Protein AF-X1IHC3-F1 (afdb_monomer)

Structure (mmCIF, N/CA/C/O backbone):
data_AF-X1IHC3-F1
#
_entry.id   AF-X1IHC3-F1
#
loop_
_atom_site.group_PDB
_atom_site.id
_atom_site.type_symbol
_atom_site.label_atom_id
_atom_site.label_alt_id
_atom_site.label_comp_id
_atom_site.label_asym_id
_atom_site.label_entity_id
_atom_site.label_seq_id
_atom_site.pdbx_PDB_ins_code
_atom_site.Cartn_x
_atom_site.Cartn_y
_atom_site.Cartn_z
_atom_site.occupancy
_atom_site.B_iso_or_equiv
_atom_site.auth_seq_id
_atom_site.auth_comp_id
_atom_site.auth_asym_id
_atom_site.auth_atom_id
_atom_site.pdbx_PDB_model_num
ATOM 1 N N . MET A 1 1 ? -88.991 -14.355 28.303 1.00 46.09 1 MET A N 1
ATOM 2 C CA . MET A 1 1 ? -88.623 -13.421 27.213 1.00 46.09 1 MET A CA 1
ATOM 3 C C . MET A 1 1 ? -87.120 -13.504 26.999 1.00 46.09 1 MET A C 1
ATOM 5 O O . MET A 1 1 ? -86.365 -13.181 27.903 1.00 46.09 1 MET A O 1
ATOM 9 N N . SER A 1 2 ? -86.707 -14.056 25.858 1.00 43.28 2 SER A N 1
ATOM 10 C CA . SER A 1 2 ? -85.314 -14.384 25.525 1.00 43.28 2 SER A CA 1
ATOM 11 C C . SER A 1 2 ? -84.571 -13.143 25.012 1.00 43.28 2 SER A C 1
ATOM 13 O O . SER A 1 2 ? -85.035 -12.497 24.072 1.00 43.28 2 SER A O 1
ATOM 15 N N . ARG A 1 3 ? -83.439 -12.789 25.637 1.00 43.12 3 ARG A N 1
ATOM 16 C CA . ARG A 1 3 ? -82.543 -11.710 25.190 1.00 43.12 3 ARG A CA 1
ATOM 17 C C . ARG A 1 3 ? -81.638 -12.268 24.089 1.00 43.12 3 ARG A C 1
ATOM 19 O O . ARG A 1 3 ? -80.771 -13.089 24.368 1.00 43.12 3 ARG A O 1
ATOM 26 N N . ARG A 1 4 ? -81.844 -11.829 22.844 1.00 45.00 4 ARG A N 1
ATOM 27 C CA . ARG A 1 4 ? -80.931 -12.112 21.727 1.00 45.00 4 ARG A CA 1
ATOM 28 C C . ARG A 1 4 ? -79.690 -11.224 21.833 1.00 45.00 4 ARG A C 1
ATOM 30 O O . ARG A 1 4 ? -79.798 -10.004 21.932 1.00 45.00 4 ARG A O 1
ATOM 37 N N . THR A 1 5 ? -78.530 -11.863 21.814 1.00 49.28 5 THR A N 1
ATOM 38 C CA . THR A 1 5 ? -77.199 -11.281 21.633 1.00 49.28 5 THR A CA 1
ATOM 39 C C . THR A 1 5 ? -77.018 -10.828 20.182 1.00 49.28 5 THR A C 1
ATOM 41 O O . THR A 1 5 ? -77.362 -11.562 19.261 1.00 49.28 5 THR A O 1
ATOM 44 N N . ASN A 1 6 ? -76.452 -9.638 19.967 1.00 41.62 6 ASN A N 1
ATOM 45 C CA . ASN A 1 6 ? -75.898 -9.238 18.672 1.00 41.62 6 ASN A CA 1
ATOM 46 C C . ASN A 1 6 ? -74.389 -9.060 18.848 1.00 41.62 6 ASN A C 1
ATOM 48 O O . ASN A 1 6 ? -73.938 -8.121 19.501 1.00 41.62 6 ASN A O 1
ATOM 52 N N . LEU A 1 7 ? -73.627 -10.011 18.308 1.00 43.88 7 LEU A N 1
ATOM 53 C CA . LEU A 1 7 ? -72.172 -9.974 18.235 1.00 43.88 7 LEU A CA 1
ATOM 54 C C . LEU A 1 7 ? -71.805 -9.264 16.924 1.00 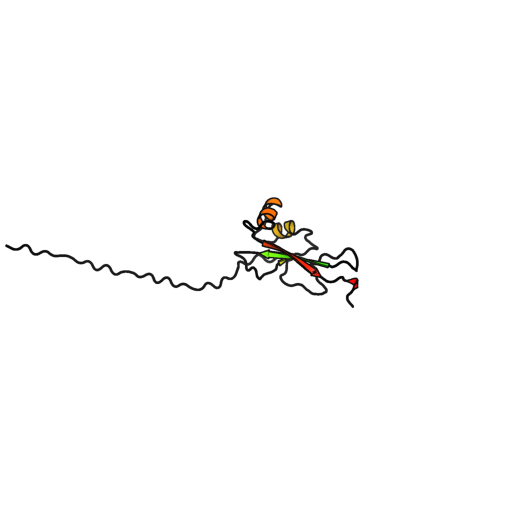43.88 7 LEU A C 1
ATOM 56 O O . LEU A 1 7 ? -72.077 -9.784 15.844 1.00 43.88 7 LEU A O 1
ATOM 60 N N . ASN A 1 8 ? -71.238 -8.062 17.013 1.00 47.16 8 ASN A N 1
ATOM 61 C CA . ASN A 1 8 ? -70.784 -7.313 15.846 1.00 47.16 8 ASN A CA 1
ATOM 62 C C . ASN A 1 8 ? -69.347 -7.759 15.528 1.00 47.16 8 ASN A C 1
ATOM 64 O O . ASN A 1 8 ? -68.414 -7.407 16.247 1.00 47.16 8 ASN A O 1
ATOM 68 N N . ILE A 1 9 ? -69.177 -8.604 14.509 1.00 52.41 9 ILE A N 1
ATOM 69 C CA . ILE A 1 9 ? -67.865 -9.111 14.090 1.00 52.41 9 ILE A CA 1
ATOM 70 C C . ILE A 1 9 ? -67.278 -8.120 13.084 1.00 52.41 9 ILE A C 1
ATOM 72 O O . ILE A 1 9 ? -67.553 -8.181 11.885 1.00 52.41 9 ILE A O 1
ATOM 76 N N . SER A 1 10 ? -66.466 -7.194 13.583 1.00 46.88 10 SER A N 1
ATOM 77 C CA . SER A 1 10 ? -65.617 -6.330 12.765 1.00 46.88 10 SER A CA 1
ATOM 78 C C . SER A 1 10 ? -64.555 -7.187 12.070 1.00 46.88 10 SER A C 1
ATOM 80 O O . SER A 1 10 ? -63.712 -7.799 12.725 1.00 46.88 10 SER A O 1
ATOM 82 N N . ARG A 1 11 ? -64.594 -7.261 10.737 1.00 52.97 11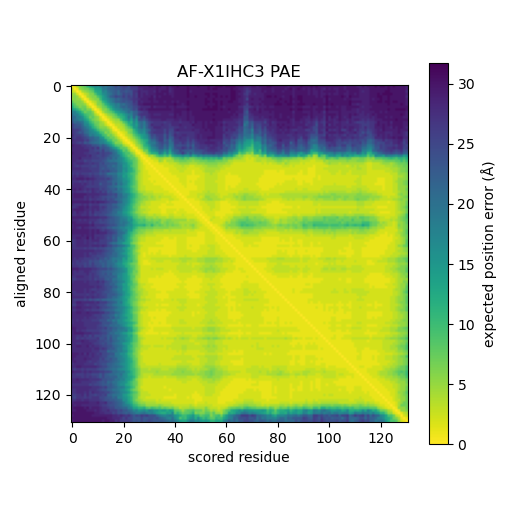 ARG A N 1
ATOM 83 C CA . ARG A 1 11 ? -63.570 -7.937 9.928 1.00 52.97 11 ARG A CA 1
ATOM 84 C C . ARG A 1 11 ? -62.265 -7.135 9.979 1.00 52.97 11 ARG A C 1
ATOM 86 O O . ARG A 1 11 ? -62.180 -6.080 9.361 1.00 52.97 11 ARG A O 1
ATOM 93 N N . VAL A 1 12 ? -61.251 -7.646 10.673 1.00 57.06 12 VAL A N 1
ATOM 94 C CA . VAL A 1 12 ? -59.861 -7.183 10.532 1.00 57.06 12 VAL A CA 1
ATOM 95 C C . VAL A 1 12 ? -59.198 -8.069 9.480 1.00 57.06 12 VAL A C 1
ATOM 97 O O . VAL A 1 12 ? -59.055 -9.273 9.683 1.00 57.06 12 VAL A O 1
ATOM 100 N N . ALA A 1 13 ? -58.853 -7.496 8.329 1.00 51.94 13 ALA A N 1
ATOM 101 C CA . ALA A 1 13 ? -58.061 -8.183 7.313 1.00 51.94 13 ALA A CA 1
ATOM 102 C C . ALA A 1 13 ? -56.575 -8.158 7.726 1.00 51.94 13 ALA A C 1
ATOM 104 O O . ALA A 1 13 ? -56.080 -7.086 8.083 1.00 51.94 13 ALA A O 1
ATOM 105 N N . PRO A 1 14 ? -55.846 -9.285 7.687 1.00 51.53 14 PRO A N 1
ATOM 106 C CA . PRO A 1 14 ? -54.417 -9.283 7.958 1.00 51.53 14 PRO A CA 1
ATOM 107 C C . PRO A 1 14 ? -53.670 -8.753 6.728 1.00 51.53 14 PRO A C 1
ATOM 109 O O . PRO A 1 14 ? -53.691 -9.364 5.660 1.00 51.53 14 PRO A O 1
ATOM 112 N N . PHE A 1 15 ? -53.007 -7.606 6.873 1.00 51.47 15 PHE A N 1
ATOM 113 C CA . PHE A 1 15 ? -51.999 -7.150 5.917 1.00 51.47 15 PHE A CA 1
ATOM 114 C C . PHE A 1 15 ? -50.753 -8.027 6.083 1.00 51.47 15 PHE A C 1
ATOM 116 O O . PHE A 1 15 ? -49.970 -7.842 7.012 1.00 51.47 15 PHE A O 1
ATOM 123 N N . PHE A 1 16 ? -50.574 -9.004 5.195 1.00 52.12 16 PHE A N 1
ATOM 124 C CA . PHE A 1 16 ? -49.302 -9.705 5.056 1.00 52.12 16 PHE A CA 1
ATOM 125 C C . PHE A 1 16 ? -48.338 -8.806 4.279 1.00 52.12 16 PHE A C 1
ATOM 127 O O . PHE A 1 16 ? -48.472 -8.633 3.068 1.00 52.12 16 PHE A O 1
ATOM 134 N N . LEU A 1 17 ? -47.380 -8.208 4.988 1.00 51.31 17 LEU A N 1
ATOM 135 C CA . LEU A 1 17 ? -46.260 -7.506 4.374 1.00 51.31 17 LEU A CA 1
ATOM 136 C C . LEU A 1 17 ? -45.301 -8.562 3.804 1.00 51.31 17 LEU A C 1
ATOM 138 O O . LEU A 1 17 ? -44.554 -9.201 4.542 1.00 51.31 17 LEU A O 1
ATOM 142 N N . LEU A 1 18 ? -45.360 -8.788 2.492 1.00 52.34 18 LEU A N 1
ATOM 143 C CA . LEU A 1 18 ? -44.393 -9.627 1.791 1.00 52.34 18 LEU A CA 1
ATOM 144 C C . LEU A 1 18 ? -43.076 -8.837 1.700 1.00 52.34 18 LEU A C 1
ATOM 146 O O . LEU A 1 18 ? -42.950 -7.926 0.883 1.00 52.34 18 LEU A O 1
ATOM 150 N N . ALA A 1 19 ? -42.110 -9.136 2.571 1.00 59.34 19 ALA A N 1
ATOM 151 C CA . ALA A 1 19 ? -40.763 -8.587 2.462 1.00 59.34 19 ALA A CA 1
ATOM 152 C C . ALA A 1 19 ? -40.090 -9.197 1.224 1.00 59.34 19 ALA A C 1
ATOM 154 O O . ALA A 1 19 ? -39.679 -10.356 1.228 1.00 59.34 19 ALA A O 1
ATOM 155 N N . VAL A 1 20 ? -40.026 -8.430 0.136 1.00 58.72 20 VAL A N 1
ATOM 156 C CA . VAL A 1 20 ? -39.268 -8.808 -1.058 1.00 58.72 20 VAL A CA 1
ATOM 157 C C . VAL A 1 20 ? -37.786 -8.695 -0.704 1.00 58.72 20 VAL A C 1
ATOM 159 O O . VAL A 1 20 ? -37.252 -7.594 -0.602 1.00 58.72 20 VAL A O 1
ATOM 162 N N . LEU A 1 21 ? -37.126 -9.833 -0.482 1.00 58.59 21 LEU A N 1
ATOM 163 C CA . LEU A 1 21 ? -35.669 -9.913 -0.389 1.00 58.59 21 LEU A CA 1
ATOM 164 C C . LEU A 1 21 ? -35.099 -9.654 -1.786 1.00 58.59 21 LEU A C 1
ATOM 166 O O . LEU A 1 21 ? -34.956 -10.571 -2.591 1.00 58.59 21 LEU A O 1
ATOM 170 N N . THR A 1 22 ? -34.819 -8.393 -2.104 1.00 56.94 22 THR A N 1
ATOM 171 C CA . THR A 1 22 ? -33.987 -8.065 -3.260 1.00 56.94 22 THR A CA 1
ATOM 172 C C . THR A 1 22 ? -32.565 -8.531 -2.949 1.00 56.94 22 THR A C 1
ATOM 174 O O . THR A 1 22 ? -32.001 -8.057 -1.960 1.00 56.94 22 THR A O 1
ATOM 177 N N . PRO A 1 23 ? -31.960 -9.438 -3.734 1.00 52.34 23 PRO A N 1
ATOM 178 C CA . PRO A 1 23 ? -30.537 -9.702 -3.608 1.00 52.34 23 PRO A CA 1
ATOM 179 C C . PRO A 1 23 ? -29.804 -8.426 -4.024 1.00 52.34 23 PRO A C 1
ATOM 181 O O . PRO A 1 23 ? -29.704 -8.106 -5.207 1.00 52.34 23 PRO A O 1
ATOM 184 N N . SER A 1 24 ? -29.350 -7.651 -3.044 1.00 58.34 24 SER A N 1
ATOM 185 C CA . SER A 1 24 ? -28.412 -6.568 -3.293 1.00 58.34 24 SER A CA 1
ATOM 186 C C . SER A 1 24 ? -27.147 -7.209 -3.847 1.00 58.34 24 SER A C 1
ATOM 188 O O . SER A 1 24 ? -26.521 -8.022 -3.168 1.00 58.34 24 SER A O 1
ATOM 190 N N . LEU A 1 25 ? -26.771 -6.873 -5.081 1.00 57.84 25 LEU A N 1
ATOM 191 C CA . LEU A 1 25 ? -25.387 -7.039 -5.510 1.00 57.84 25 LEU A CA 1
ATOM 192 C C . LEU A 1 25 ? -24.546 -6.247 -4.506 1.00 57.84 25 LEU A C 1
ATOM 194 O O . LEU A 1 25 ? -24.617 -5.018 -4.482 1.00 57.84 25 LEU A O 1
ATOM 198 N N . VAL A 1 26 ? -23.838 -6.947 -3.618 1.00 57.88 26 VAL A N 1
ATOM 199 C CA . VAL A 1 26 ? -22.919 -6.323 -2.666 1.00 57.88 26 VAL A CA 1
ATOM 200 C C . VAL A 1 26 ? -21.708 -5.876 -3.474 1.00 57.88 26 VAL A C 1
ATOM 202 O O . VAL A 1 26 ? -20.723 -6.593 -3.597 1.00 57.88 26 VAL A O 1
ATOM 205 N N . PHE A 1 27 ? -21.814 -4.711 -4.103 1.00 67.88 27 PHE A N 1
ATOM 206 C CA . PHE A 1 27 ? -20.636 -3.978 -4.530 1.00 67.88 27 PHE A CA 1
ATOM 207 C C . PHE A 1 27 ? -20.024 -3.386 -3.266 1.00 67.88 27 PHE A C 1
ATOM 209 O O . PHE A 1 27 ? -20.692 -2.634 -2.550 1.00 67.88 27 PHE A O 1
ATOM 216 N N . GLY A 1 28 ? -18.788 -3.781 -2.960 1.00 76.44 28 GLY A N 1
ATOM 217 C CA . GLY A 1 28 ? -18.037 -3.165 -1.877 1.00 76.44 28 GLY A CA 1
ATOM 218 C C . GLY A 1 28 ? -17.946 -1.655 -2.090 1.00 76.44 28 GLY A C 1
ATOM 219 O O . GLY A 1 28 ? -17.997 -1.168 -3.223 1.00 76.44 28 GLY A O 1
ATOM 220 N N . GLN A 1 29 ? -17.838 -0.901 -1.000 1.00 89.69 29 GLN A N 1
ATOM 221 C CA . GLN A 1 29 ? -17.621 0.540 -1.092 1.00 89.69 29 GLN A CA 1
ATOM 222 C C . GLN A 1 29 ? -16.358 0.827 -1.919 1.00 89.69 29 GLN A C 1
ATOM 224 O O . GLN A 1 29 ? -15.387 0.075 -1.877 1.00 89.69 29 GLN A O 1
ATOM 229 N N . THR A 1 30 ? -16.377 1.911 -2.689 1.00 91.88 30 THR A N 1
ATOM 230 C CA . THR A 1 30 ? -15.208 2.404 -3.426 1.00 91.88 30 THR A CA 1
ATOM 231 C C . THR A 1 30 ? -14.591 3.567 -2.668 1.00 91.88 30 THR A C 1
ATOM 233 O O . THR A 1 30 ? -15.332 4.400 -2.146 1.00 91.88 30 THR A O 1
ATOM 236 N N . ILE A 1 31 ? -13.265 3.670 -2.664 1.00 95.12 31 ILE A N 1
ATOM 237 C CA . ILE A 1 31 ? -12.564 4.837 -2.115 1.00 95.12 31 ILE A CA 1
ATOM 238 C C . ILE A 1 31 ? -12.308 5.895 -3.193 1.00 95.12 31 ILE A C 1
ATOM 240 O O . ILE A 1 31 ? -12.311 5.601 -4.393 1.00 95.12 31 ILE A O 1
ATOM 244 N N . LYS A 1 32 ? -12.050 7.132 -2.771 1.00 96.62 32 LYS A N 1
ATOM 245 C CA . LYS A 1 32 ? -11.690 8.247 -3.646 1.00 96.62 32 LYS A CA 1
ATOM 246 C C . LYS A 1 32 ? -10.401 7.947 -4.437 1.00 96.62 32 LYS A C 1
ATOM 248 O O . LYS A 1 32 ? -9.360 7.705 -3.824 1.00 96.62 32 LYS A O 1
ATOM 253 N N . PRO A 1 33 ? -10.423 8.033 -5.784 1.00 97.00 33 PRO A N 1
ATOM 254 C CA . PRO A 1 33 ? -9.221 7.915 -6.607 1.00 97.00 33 PRO A CA 1
ATOM 255 C C . PRO A 1 33 ? -8.114 8.889 -6.195 1.00 97.00 33 PRO A C 1
ATOM 257 O O . PRO A 1 33 ? -8.375 10.063 -5.917 1.00 97.00 33 PRO A O 1
ATOM 260 N N . SER A 1 34 ? -6.874 8.409 -6.217 1.00 98.12 34 SER A N 1
ATOM 261 C CA . SER A 1 34 ? -5.667 9.178 -5.906 1.00 98.12 34 SER A CA 1
ATOM 262 C C . SER A 1 34 ? -4.567 8.843 -6.913 1.00 98.12 34 SER A C 1
ATOM 264 O O . SER A 1 34 ? -4.485 7.692 -7.340 1.00 98.12 34 SER A O 1
ATOM 266 N N . PRO A 1 35 ? -3.686 9.793 -7.283 1.00 98.12 35 PRO A N 1
ATOM 267 C CA . PRO A 1 35 ? -2.528 9.484 -8.122 1.00 98.12 35 PRO A CA 1
ATOM 268 C C . PRO A 1 35 ? -1.508 8.563 -7.431 1.00 98.12 35 PRO A C 1
ATOM 270 O O . PRO A 1 35 ? -0.632 8.035 -8.105 1.00 98.12 35 PRO A O 1
ATOM 273 N N . TYR A 1 36 ? -1.612 8.373 -6.112 1.00 98.62 36 TYR A N 1
ATOM 274 C CA . TYR A 1 36 ? -0.645 7.624 -5.304 1.00 98.62 36 TYR A CA 1
ATOM 275 C C . TYR A 1 36 ? -1.003 6.148 -5.104 1.00 98.62 36 TYR A C 1
ATOM 277 O O . TYR A 1 36 ? -0.323 5.443 -4.357 1.00 98.62 36 TYR A O 1
ATOM 285 N N . TRP A 1 37 ? -2.073 5.668 -5.743 1.00 98.50 37 TRP A N 1
ATOM 286 C CA . TRP A 1 37 ? -2.367 4.244 -5.809 1.00 98.50 37 TRP A CA 1
ATOM 287 C C .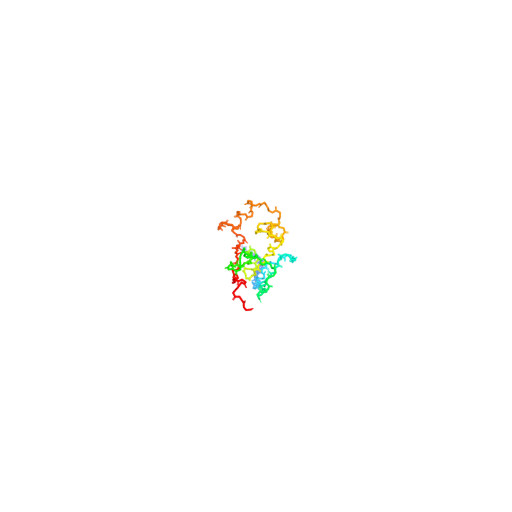 TRP A 1 37 ? -2.943 3.829 -7.157 1.00 98.50 37 TRP A C 1
ATOM 289 O O . TRP A 1 37 ? -3.494 4.631 -7.906 1.00 98.50 37 TRP A O 1
ATOM 299 N N . LYS A 1 38 ? -2.809 2.538 -7.458 1.00 98.31 38 LYS A N 1
ATOM 300 C CA . LYS A 1 38 ? -3.430 1.879 -8.614 1.00 98.31 38 LYS A CA 1
ATOM 301 C C . LYS A 1 38 ? -3.781 0.433 -8.278 1.00 98.31 38 LYS A C 1
ATOM 303 O O . LYS A 1 38 ? -3.295 -0.099 -7.283 1.00 98.31 38 LYS A O 1
ATOM 308 N N . ASN A 1 39 ? -4.592 -0.210 -9.114 1.00 98.06 39 ASN A N 1
ATOM 309 C CA . ASN A 1 39 ? -5.058 -1.581 -8.870 1.00 98.06 39 ASN A CA 1
ATOM 310 C C . ASN A 1 39 ? -4.337 -2.655 -9.695 1.00 98.06 39 ASN A C 1
ATOM 312 O O . ASN A 1 39 ? -4.604 -3.840 -9.523 1.00 98.06 39 ASN A O 1
ATOM 316 N N . GLU A 1 40 ? -3.402 -2.260 -10.561 1.00 97.44 40 GLU A N 1
ATOM 317 C CA . GLU A 1 40 ? -2.656 -3.171 -11.432 1.00 97.44 40 GLU A CA 1
ATOM 318 C C . GLU A 1 40 ? -1.157 -2.860 -11.404 1.00 97.44 40 GLU A C 1
ATOM 320 O O . GLU A 1 40 ? -0.748 -1.695 -11.360 1.00 97.44 40 GLU A O 1
ATOM 325 N N . ILE A 1 41 ? -0.331 -3.905 -11.470 1.00 96.38 41 ILE A N 1
ATOM 326 C CA . ILE A 1 41 ? 1.124 -3.787 -11.613 1.00 96.38 41 ILE A CA 1
ATOM 327 C C . ILE A 1 41 ? 1.483 -3.726 -13.099 1.00 96.38 41 ILE A C 1
ATOM 329 O O . ILE A 1 41 ? 1.057 -4.562 -13.893 1.00 96.38 41 ILE A O 1
ATOM 333 N N . ALA A 1 42 ? 2.333 -2.770 -13.464 1.00 95.00 42 ALA A N 1
ATOM 334 C CA . ALA A 1 42 ? 2.943 -2.677 -14.782 1.00 95.00 42 ALA A CA 1
ATOM 335 C C . ALA A 1 42 ? 4.284 -3.425 -14.774 1.00 95.00 42 ALA A C 1
ATOM 337 O O . ALA A 1 42 ? 5.302 -2.896 -14.340 1.00 95.00 42 ALA A O 1
ATOM 338 N N . PHE A 1 43 ? 4.303 -4.670 -15.247 1.00 90.38 43 PHE A N 1
ATOM 339 C CA . PHE A 1 43 ? 5.522 -5.482 -15.295 1.00 90.38 43 PHE A CA 1
ATOM 340 C C . PHE A 1 43 ? 6.228 -5.386 -16.667 1.00 90.38 43 PHE A C 1
ATOM 342 O O . PHE A 1 43 ? 5.542 -5.455 -17.688 1.00 90.38 43 PHE A O 1
ATOM 349 N N . PRO A 1 44 ? 7.574 -5.273 -16.744 1.00 89.19 44 PRO A N 1
ATOM 350 C CA . PRO A 1 44 ? 8.532 -5.175 -15.631 1.00 8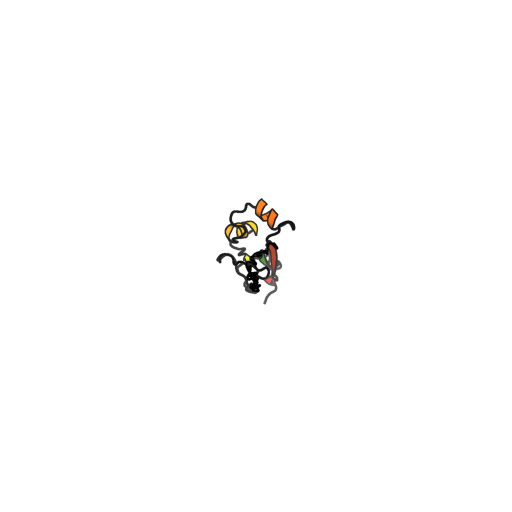9.19 44 PRO A CA 1
ATOM 351 C C . PRO A 1 44 ? 8.721 -3.746 -15.091 1.00 89.19 44 PRO A C 1
ATOM 353 O O . PRO A 1 44 ? 9.302 -3.554 -14.026 1.00 89.19 44 PRO A O 1
ATOM 356 N N . ASN A 1 45 ? 8.240 -2.734 -15.816 1.00 90.62 45 ASN A N 1
ATOM 357 C CA . ASN A 1 45 ? 8.510 -1.325 -15.535 1.00 90.62 45 ASN A CA 1
ATOM 358 C C . ASN A 1 45 ? 7.501 -0.729 -14.547 1.00 90.62 45 ASN A C 1
ATOM 360 O O . ASN A 1 45 ? 6.697 0.126 -14.914 1.00 90.62 45 ASN A O 1
ATOM 364 N N . GLU A 1 46 ? 7.550 -1.173 -13.294 1.00 95.19 46 GLU A N 1
ATOM 365 C CA . GLU A 1 46 ? 6.596 -0.743 -12.274 1.00 95.19 46 GLU A CA 1
ATOM 366 C C . GLU A 1 46 ? 7.056 0.557 -11.592 1.00 95.19 46 GLU A C 1
ATOM 368 O O . GLU A 1 46 ? 8.015 0.506 -10.820 1.00 95.19 46 GLU A O 1
ATOM 373 N N . PRO A 1 47 ? 6.435 1.725 -11.845 1.00 96.50 47 PRO A N 1
ATOM 374 C CA . PRO A 1 47 ? 6.882 2.991 -11.258 1.00 96.50 47 PRO A CA 1
ATOM 375 C C . PRO A 1 47 ? 6.731 3.059 -9.732 1.00 96.50 47 PRO A C 1
ATOM 377 O O . PRO A 1 47 ? 7.490 3.774 -9.089 1.00 96.50 47 PRO A O 1
ATOM 380 N N . PHE A 1 48 ? 5.790 2.315 -9.143 1.00 97.94 48 PHE A N 1
ATOM 381 C CA . PHE A 1 48 ? 5.490 2.370 -7.707 1.00 97.94 48 PHE A CA 1
ATOM 382 C C . PHE A 1 48 ? 6.370 1.447 -6.861 1.00 97.94 48 PHE A C 1
ATOM 384 O O . PHE A 1 48 ? 6.224 1.400 -5.636 1.00 97.94 48 PHE A O 1
ATOM 391 N N . ARG A 1 49 ? 7.270 0.688 -7.495 1.00 96.69 49 ARG A N 1
ATOM 392 C CA . ARG A 1 49 ? 8.138 -0.259 -6.797 1.00 96.69 49 ARG A CA 1
ATOM 393 C C . ARG A 1 49 ? 9.169 0.461 -5.941 1.00 96.69 49 ARG A C 1
ATOM 395 O O . ARG A 1 49 ? 9.652 1.534 -6.292 1.00 96.69 49 ARG A O 1
ATOM 402 N N . VAL A 1 50 ? 9.568 -0.181 -4.857 1.00 96.44 50 VAL A N 1
ATOM 403 C CA . VAL A 1 50 ? 10.850 0.074 -4.214 1.00 96.44 50 VAL A CA 1
ATOM 404 C C . VAL A 1 50 ? 11.910 -0.698 -4.988 1.00 96.44 50 VAL A C 1
ATOM 406 O O . VAL A 1 50 ? 11.727 -1.883 -5.271 1.00 96.44 50 VAL A O 1
ATOM 409 N N . VAL A 1 51 ? 12.995 -0.010 -5.337 1.00 92.56 51 VAL A N 1
ATOM 410 C CA . VAL A 1 51 ? 14.138 -0.613 -6.024 1.00 92.56 51 VAL A CA 1
ATOM 411 C C . VAL A 1 51 ? 15.096 -1.183 -4.985 1.00 92.56 51 VAL A C 1
ATOM 413 O O . VAL A 1 51 ? 15.418 -0.505 -4.004 1.00 92.56 51 VAL A O 1
ATOM 416 N N . GLY A 1 52 ? 15.540 -2.420 -5.199 1.00 90.12 52 GLY A N 1
ATOM 417 C CA . GLY A 1 52 ? 16.557 -3.061 -4.375 1.00 90.12 52 GLY A CA 1
ATOM 418 C C . GLY A 1 52 ? 17.867 -2.265 -4.328 1.00 90.12 52 GLY A C 1
ATOM 419 O O . GLY A 1 52 ? 18.168 -1.444 -5.195 1.00 90.12 52 GLY A O 1
ATOM 420 N N . THR A 1 53 ? 18.679 -2.492 -3.293 1.00 89.19 53 THR A N 1
ATOM 421 C CA . THR A 1 53 ? 19.930 -1.736 -3.092 1.00 89.19 53 THR A CA 1
ATOM 422 C C . THR A 1 53 ? 21.058 -2.147 -4.039 1.00 89.19 53 THR A C 1
ATOM 424 O O . THR A 1 53 ? 22.041 -1.422 -4.192 1.00 89.19 53 THR A O 1
ATOM 427 N N . SER A 1 54 ? 20.922 -3.302 -4.686 1.00 87.94 54 SER A N 1
ATOM 428 C CA . SER A 1 54 ? 21.855 -3.855 -5.659 1.00 87.94 54 SER A CA 1
ATOM 429 C C . SER A 1 54 ? 21.104 -4.535 -6.805 1.00 87.94 54 SER A C 1
ATOM 431 O O . SER A 1 54 ? 19.937 -4.891 -6.677 1.00 87.94 54 SER A O 1
ATOM 433 N N . ALA A 1 55 ? 21.787 -4.770 -7.929 1.00 85.12 55 ALA A N 1
ATOM 434 C CA . ALA A 1 55 ? 21.187 -5.411 -9.104 1.00 85.12 55 ALA A CA 1
ATOM 435 C C . ALA A 1 55 ? 20.723 -6.862 -8.855 1.00 85.12 55 ALA A C 1
ATOM 437 O O . ALA A 1 55 ? 19.946 -7.401 -9.642 1.00 85.12 55 ALA A O 1
ATOM 438 N N . SER A 1 56 ? 21.219 -7.496 -7.787 1.00 88.56 56 SER A N 1
ATOM 439 C CA . SER A 1 56 ? 20.816 -8.831 -7.333 1.00 88.56 56 SER A CA 1
ATOM 440 C C . SER A 1 56 ? 19.688 -8.816 -6.303 1.00 88.56 56 SER A C 1
ATOM 442 O O . SER A 1 56 ? 19.144 -9.879 -6.003 1.00 88.56 56 SER A O 1
ATOM 444 N N . ASP A 1 57 ? 19.343 -7.651 -5.755 1.00 90.94 57 ASP A N 1
ATOM 445 C CA . ASP A 1 57 ? 18.253 -7.542 -4.793 1.00 90.94 57 ASP A CA 1
ATOM 446 C C . ASP A 1 57 ? 16.910 -7.534 -5.530 1.00 90.94 57 ASP A C 1
ATOM 448 O O . ASP A 1 57 ? 16.812 -6.992 -6.636 1.00 90.94 57 ASP A O 1
ATOM 452 N N . PRO A 1 58 ? 15.860 -8.134 -4.947 1.00 92.81 58 PRO A N 1
ATOM 453 C CA . PRO A 1 58 ? 14.527 -8.018 -5.505 1.00 92.81 58 PRO A CA 1
ATOM 454 C C . PRO A 1 58 ? 14.013 -6.582 -5.370 1.00 92.81 58 PRO A C 1
ATOM 456 O O . PRO A 1 58 ? 14.247 -5.915 -4.359 1.00 92.81 58 PRO A O 1
ATOM 459 N N . ASP A 1 59 ? 13.232 -6.158 -6.355 1.00 94.62 59 ASP A N 1
ATOM 460 C CA . ASP A 1 59 ? 12.345 -5.007 -6.216 1.00 94.62 59 ASP A CA 1
ATOM 461 C C . ASP A 1 59 ? 11.028 -5.474 -5.563 1.00 94.62 59 ASP A C 1
ATOM 463 O O . ASP A 1 59 ? 10.720 -6.670 -5.520 1.00 94.62 59 ASP A O 1
ATOM 467 N N . TRP A 1 60 ? 10.210 -4.559 -5.047 1.00 96.81 60 TRP A N 1
ATOM 468 C CA . TRP A 1 60 ? 8.880 -4.921 -4.543 1.00 96.81 60 TRP A CA 1
ATOM 469 C C . TRP A 1 60 ? 7.887 -3.771 -4.612 1.00 96.81 60 TRP A C 1
ATOM 471 O O . TRP A 1 60 ? 8.259 -2.604 -4.569 1.00 96.81 60 TRP A O 1
ATOM 481 N N . VAL A 1 61 ? 6.599 -4.097 -4.654 1.00 98.19 61 VAL A N 1
ATOM 482 C CA . VAL A 1 61 ? 5.503 -3.118 -4.655 1.00 98.19 61 VAL A CA 1
ATOM 483 C C . VAL A 1 61 ? 4.636 -3.364 -3.440 1.00 98.19 61 VAL A C 1
ATOM 485 O O . VAL A 1 61 ? 4.143 -4.474 -3.249 1.00 98.19 61 VAL A O 1
ATOM 488 N N . LYS A 1 62 ? 4.447 -2.340 -2.611 1.00 98.62 62 LYS A N 1
ATOM 489 C CA . LYS A 1 62 ? 3.597 -2.427 -1.422 1.00 98.62 62 LYS A CA 1
ATOM 490 C C . LYS A 1 62 ? 2.127 -2.427 -1.818 1.00 98.62 62 LYS A C 1
ATOM 492 O O . LYS A 1 62 ? 1.735 -1.726 -2.747 1.00 98.62 62 LYS A O 1
ATOM 497 N N . LEU A 1 63 ? 1.324 -3.198 -1.096 1.00 98.50 63 LEU A N 1
ATOM 498 C CA . LEU A 1 63 ? -0.119 -3.252 -1.290 1.00 98.50 63 LEU A CA 1
ATOM 499 C C . LEU A 1 63 ? -0.887 -3.174 0.025 1.00 98.50 63 LEU A C 1
ATOM 501 O O . LEU A 1 63 ? -0.388 -3.600 1.073 1.00 98.50 63 LEU A O 1
ATOM 505 N N . THR A 1 64 ? -2.124 -2.703 -0.097 1.00 98.62 64 THR A N 1
ATOM 506 C CA . THR A 1 64 ? -3.173 -2.768 0.919 1.00 98.62 64 THR A CA 1
ATOM 507 C C . THR A 1 64 ? -4.432 -3.375 0.294 1.00 98.62 64 THR A C 1
ATOM 509 O O . THR A 1 64 ? -4.829 -2.980 -0.801 1.00 98.62 64 THR A O 1
ATOM 512 N N . ILE A 1 65 ? -5.076 -4.320 0.979 1.00 98.31 65 ILE A N 1
ATOM 513 C CA . ILE A 1 65 ? -6.416 -4.829 0.641 1.00 98.31 65 ILE A CA 1
ATOM 514 C C . ILE A 1 65 ? -7.371 -4.355 1.728 1.00 98.31 65 ILE A C 1
ATOM 516 O O . ILE A 1 65 ? -7.114 -4.587 2.910 1.00 98.31 65 ILE A O 1
ATOM 520 N N . LEU A 1 66 ? -8.456 -3.689 1.339 1.00 98.00 66 LEU A N 1
ATOM 521 C CA . LEU A 1 66 ? -9.480 -3.226 2.273 1.00 98.00 66 LEU A CA 1
ATOM 522 C C . LEU A 1 66 ? -10.485 -4.351 2.538 1.00 98.00 66 LEU A C 1
ATOM 524 O O . LEU A 1 66 ? -10.950 -4.999 1.604 1.00 98.00 66 LEU A O 1
ATOM 528 N N . LEU A 1 67 ? -10.807 -4.580 3.810 1.00 97.00 67 LEU A N 1
ATOM 529 C CA . LEU A 1 67 ? -11.829 -5.545 4.222 1.00 97.00 67 LEU A CA 1
ATOM 530 C C . LEU A 1 67 ? -13.215 -4.885 4.235 1.00 97.00 67 LEU A C 1
ATOM 532 O O . LEU A 1 67 ? -13.369 -3.745 3.799 1.00 97.00 67 LEU A O 1
ATOM 536 N N . GLU A 1 68 ? -14.239 -5.587 4.721 1.00 94.00 68 GLU A N 1
ATOM 537 C CA . GLU A 1 68 ? -15.602 -5.050 4.784 1.00 94.00 68 GLU A CA 1
ATOM 538 C C . GLU A 1 68 ? -15.643 -3.634 5.397 1.00 94.00 68 GLU A C 1
ATOM 540 O O . GLU A 1 68 ? -14.967 -3.362 6.396 1.00 94.00 68 GLU A O 1
ATOM 545 N N . PRO A 1 69 ? -16.425 -2.705 4.815 1.00 95.38 69 PRO A N 1
ATOM 546 C CA . PRO A 1 69 ? -17.433 -2.887 3.759 1.00 95.38 69 PRO A CA 1
ATOM 547 C C . PRO A 1 69 ? -16.905 -2.762 2.309 1.00 95.38 69 PRO A C 1
ATOM 549 O O . PRO A 1 69 ? -17.698 -2.544 1.391 1.00 95.38 69 PRO A O 1
ATOM 552 N N . TYR A 1 70 ? -15.592 -2.837 2.086 1.00 95.69 70 TYR A N 1
ATOM 553 C CA . TYR A 1 70 ? -14.962 -2.731 0.763 1.00 95.69 70 TYR A CA 1
ATOM 554 C C . TYR A 1 70 ? -14.880 -4.099 0.070 1.00 95.69 70 TYR A C 1
ATOM 556 O O . TYR A 1 70 ? -15.087 -5.132 0.703 1.00 95.69 70 TYR A O 1
ATOM 564 N N . ASP A 1 71 ? -14.609 -4.112 -1.239 1.00 94.75 71 ASP A N 1
ATOM 565 C CA . ASP A 1 71 ? -14.407 -5.360 -1.983 1.00 94.75 71 ASP A CA 1
ATOM 566 C C . ASP A 1 71 ? -12.993 -5.910 -1.716 1.00 94.75 71 ASP A C 1
ATOM 568 O O . ASP A 1 71 ? -12.017 -5.307 -2.180 1.00 94.75 71 ASP A O 1
ATOM 572 N N . PRO A 1 72 ? -12.851 -7.060 -1.026 1.00 94.44 72 PRO A N 1
ATOM 573 C CA . PRO A 1 72 ? -11.544 -7.627 -0.704 1.00 94.44 72 PRO A CA 1
ATOM 574 C C . PRO A 1 72 ? -10.804 -8.181 -1.932 1.00 94.44 72 PRO A C 1
ATOM 576 O O . PRO A 1 72 ? -9.641 -8.560 -1.818 1.00 94.44 72 PRO A O 1
ATOM 579 N N . ASN A 1 73 ? -11.439 -8.231 -3.109 1.00 95.12 73 ASN A N 1
ATOM 580 C CA . ASN A 1 73 ? -10.774 -8.588 -4.365 1.00 95.12 73 ASN A CA 1
ATOM 581 C C . ASN A 1 73 ? -10.050 -7.395 -5.012 1.00 95.12 73 ASN A C 1
ATOM 583 O O . ASN A 1 73 ? -9.329 -7.574 -5.994 1.00 95.12 73 ASN A O 1
ATOM 587 N N . THR A 1 74 ? -10.222 -6.182 -4.477 1.00 96.56 74 THR A N 1
ATOM 588 C CA . THR A 1 74 ? -9.523 -4.987 -4.955 1.00 96.56 74 THR A CA 1
ATOM 589 C C . THR A 1 74 ? -8.216 -4.791 -4.190 1.00 96.56 74 THR A C 1
ATOM 591 O O . THR A 1 74 ? -8.205 -4.609 -2.972 1.00 96.56 74 THR A O 1
ATOM 594 N N . VAL A 1 75 ? -7.098 -4.779 -4.919 1.00 98.00 75 VAL A N 1
ATOM 595 C CA . VAL A 1 75 ? -5.760 -4.518 -4.369 1.00 98.00 75 VAL A CA 1
ATOM 596 C C . VAL A 1 75 ? -5.372 -3.068 -4.636 1.00 98.00 75 VAL A C 1
ATOM 598 O O . VAL A 1 75 ? -5.502 -2.606 -5.765 1.00 98.00 75 VAL A O 1
ATOM 601 N N . TYR A 1 76 ? -4.870 -2.352 -3.631 1.00 98.50 76 TYR A N 1
ATOM 602 C CA . TYR A 1 76 ? -4.356 -0.988 -3.777 1.00 98.50 76 TYR A CA 1
ATOM 603 C C . TYR A 1 76 ? -2.833 -1.003 -3.678 1.00 98.50 76 TYR A C 1
ATOM 605 O O . TYR A 1 76 ? -2.279 -1.144 -2.588 1.00 98.50 76 TYR A O 1
ATOM 613 N N . PHE A 1 77 ? -2.153 -0.876 -4.817 1.00 98.69 77 PHE A N 1
ATOM 614 C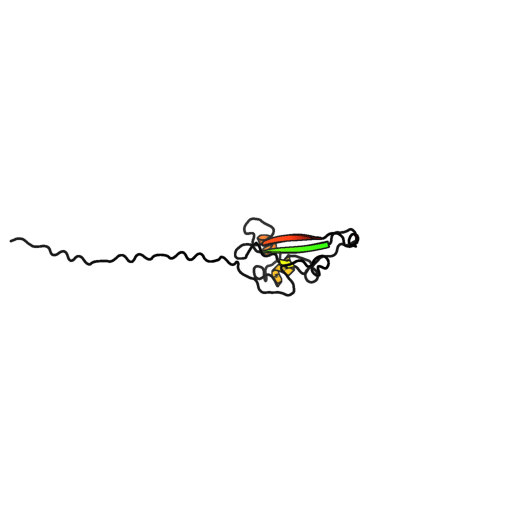 CA . PHE A 1 77 ? -0.699 -0.759 -4.879 1.00 98.69 77 PHE A CA 1
ATOM 615 C C . PHE A 1 77 ? -0.280 0.675 -4.574 1.00 98.69 77 PHE A C 1
ATOM 617 O O . PHE A 1 77 ? -0.696 1.598 -5.271 1.00 98.69 77 PHE A O 1
ATOM 624 N N . GLN A 1 78 ? 0.537 0.841 -3.540 1.00 98.69 78 GLN A N 1
ATOM 625 C CA . GLN A 1 78 ? 1.041 2.126 -3.061 1.00 98.69 78 GLN A CA 1
ATOM 626 C C . GLN A 1 78 ? 2.181 2.630 -3.940 1.00 98.69 78 GLN A C 1
ATOM 628 O O . GLN A 1 78 ? 3.138 1.891 -4.180 1.00 98.69 78 GLN A O 1
ATOM 633 N N . ASP A 1 79 ? 2.144 3.913 -4.299 1.00 98.62 79 ASP A N 1
ATOM 634 C CA . ASP A 1 79 ? 3.309 4.618 -4.827 1.00 98.62 79 ASP A CA 1
ATOM 635 C C . ASP A 1 79 ? 4.396 4.750 -3.754 1.00 98.62 79 ASP A C 1
ATOM 637 O O . ASP A 1 79 ? 4.352 5.620 -2.878 1.00 98.62 79 ASP A O 1
ATOM 641 N N . SER A 1 80 ? 5.393 3.865 -3.821 1.00 98.12 80 SER A N 1
ATOM 642 C CA . SER A 1 80 ? 6.496 3.860 -2.860 1.00 98.12 80 SER A CA 1
ATOM 643 C C . SER A 1 80 ? 7.519 4.974 -3.106 1.00 98.12 80 SER A C 1
ATOM 645 O O . SER A 1 80 ? 8.402 5.168 -2.273 1.00 98.12 80 SER A O 1
ATOM 647 N N . GLN A 1 81 ? 7.407 5.713 -4.218 1.00 97.50 81 GLN A N 1
ATOM 648 C CA . GLN A 1 81 ? 8.222 6.902 -4.482 1.00 97.50 81 GLN A CA 1
ATOM 649 C C . GLN A 1 81 ? 7.694 8.112 -3.704 1.00 97.50 81 GLN A C 1
ATOM 651 O O . GLN A 1 81 ? 8.474 8.946 -3.250 1.00 97.50 81 GLN A O 1
ATOM 656 N N . ALA A 1 82 ? 6.372 8.189 -3.528 1.00 98.25 82 ALA A N 1
ATOM 657 C CA . ALA A 1 82 ? 5.720 9.221 -2.728 1.00 98.25 82 ALA A CA 1
ATOM 658 C C . ALA A 1 82 ? 5.704 8.873 -1.232 1.00 98.25 82 ALA A C 1
ATOM 660 O O . ALA A 1 82 ? 5.919 9.742 -0.388 1.00 98.25 82 ALA A O 1
ATOM 661 N N . TYR A 1 83 ? 5.485 7.598 -0.897 1.00 98.12 83 TYR A N 1
ATOM 662 C CA . TYR A 1 83 ? 5.316 7.150 0.482 1.00 98.12 83 TYR A CA 1
ATOM 663 C C . TYR A 1 83 ? 6.263 6.007 0.833 1.00 98.12 83 TYR A C 1
ATOM 665 O O . TYR A 1 83 ? 6.139 4.897 0.323 1.00 98.12 83 TYR A O 1
ATOM 673 N N . THR A 1 84 ? 7.148 6.223 1.806 1.00 96.75 84 THR A N 1
ATOM 674 C CA . THR A 1 84 ? 8.051 5.161 2.278 1.00 96.75 84 THR A CA 1
ATOM 675 C C . THR A 1 84 ? 7.321 4.083 3.080 1.00 96.75 84 THR A C 1
ATOM 677 O O . THR A 1 84 ? 7.709 2.918 3.031 1.00 96.75 84 THR A O 1
ATOM 680 N N . PHE A 1 85 ? 6.262 4.422 3.821 1.00 96.94 85 PHE A N 1
ATOM 681 C CA . PHE A 1 85 ? 5.582 3.517 4.759 1.00 96.94 85 PHE A CA 1
ATOM 682 C C . PHE A 1 85 ? 4.098 3.351 4.418 1.00 96.94 85 PHE A C 1
ATOM 684 O O . PHE A 1 85 ? 3.482 4.293 3.925 1.00 96.94 85 PHE A O 1
ATOM 691 N N . HIS A 1 86 ? 3.526 2.175 4.716 1.00 98.00 86 HIS A N 1
ATOM 692 C CA . HIS A 1 86 ? 2.088 1.909 4.546 1.00 98.00 86 HIS A CA 1
ATOM 693 C C . HIS A 1 86 ? 1.223 2.886 5.337 1.00 98.00 86 HIS A C 1
ATOM 695 O O . HIS A 1 86 ? 0.182 3.294 4.844 1.00 98.00 86 HIS A O 1
ATOM 701 N N . TYR A 1 87 ? 1.668 3.270 6.537 1.00 97.50 87 TYR A N 1
ATOM 702 C CA . TYR A 1 87 ? 0.945 4.195 7.405 1.00 97.50 87 TYR A CA 1
ATOM 703 C C . TYR A 1 87 ? 0.672 5.543 6.722 1.00 97.50 87 TYR A C 1
ATOM 705 O O . TYR A 1 87 ? -0.487 5.879 6.524 1.00 97.50 87 TYR A O 1
ATOM 713 N N . HIS A 1 88 ? 1.713 6.278 6.306 1.00 97.88 88 HIS A N 1
ATOM 714 C CA . HIS A 1 88 ? 1.537 7.607 5.698 1.00 97.88 88 HIS A CA 1
ATOM 715 C C . HIS A 1 88 ? 0.692 7.553 4.425 1.00 97.88 88 HIS A C 1
ATOM 717 O O . HIS A 1 88 ? -0.174 8.391 4.217 1.00 97.88 88 HIS A O 1
ATOM 723 N N . PHE A 1 89 ? 0.907 6.527 3.601 1.00 98.44 89 PHE A N 1
ATOM 724 C CA . PHE A 1 89 ? 0.074 6.283 2.433 1.00 98.44 89 PHE A CA 1
ATOM 725 C C . PHE A 1 89 ? -1.399 6.099 2.827 1.00 98.44 89 PHE A C 1
ATOM 727 O O . PHE A 1 89 ? -2.281 6.793 2.328 1.00 98.44 89 PHE A O 1
ATOM 734 N N . ALA A 1 90 ? -1.683 5.185 3.752 1.00 98.19 90 ALA A N 1
ATOM 735 C CA . ALA A 1 90 ? -3.048 4.865 4.126 1.00 98.19 90 ALA A CA 1
ATOM 736 C C . ALA A 1 90 ? -3.772 6.051 4.768 1.00 98.19 90 ALA A C 1
ATOM 738 O O . ALA A 1 90 ? -4.903 6.349 4.390 1.00 98.19 90 ALA A O 1
ATOM 739 N N . THR A 1 91 ? -3.124 6.747 5.700 1.00 98.25 91 THR A N 1
ATOM 740 C CA . THR A 1 91 ? -3.763 7.815 6.478 1.00 98.25 91 THR A CA 1
ATOM 741 C C . THR A 1 91 ? -3.848 9.155 5.759 1.00 98.25 91 THR A C 1
ATOM 743 O O . THR A 1 91 ? -4.485 10.080 6.260 1.00 98.25 91 THR A O 1
ATOM 746 N N . GLU A 1 92 ? -3.283 9.255 4.556 1.00 97.81 92 GLU A N 1
ATOM 747 C CA . GLU A 1 92 ? -3.455 10.414 3.679 1.00 97.81 92 GLU A CA 1
ATOM 748 C C . GLU A 1 92 ? -4.383 10.136 2.489 1.00 97.81 92 GLU A C 1
ATOM 750 O O . GLU A 1 92 ? -5.074 11.053 2.043 1.00 97.81 92 GLU A O 1
ATOM 755 N N . VAL A 1 93 ? -4.412 8.904 1.951 1.00 97.88 93 VAL A N 1
ATOM 756 C CA . VAL A 1 93 ? -5.080 8.642 0.658 1.00 97.88 93 VAL A CA 1
ATOM 757 C C . VAL A 1 93 ? -6.015 7.435 0.603 1.00 97.88 93 VAL A C 1
ATOM 759 O O . VAL A 1 93 ? -6.618 7.201 -0.447 1.00 97.88 93 VAL A O 1
ATOM 762 N N . LEU A 1 94 ? -6.164 6.672 1.686 1.00 98.12 94 LEU A N 1
ATOM 763 C CA . LEU A 1 94 ? -7.174 5.620 1.777 1.00 98.12 94 LEU A CA 1
ATOM 764 C C . LEU A 1 94 ? -8.292 6.079 2.716 1.00 98.12 94 LEU A C 1
ATOM 766 O O . LEU A 1 94 ? -8.110 6.101 3.933 1.00 98.12 94 LEU A O 1
ATOM 770 N N . ASP A 1 95 ? -9.468 6.381 2.154 1.00 97.06 95 ASP A N 1
ATOM 771 C CA . ASP A 1 95 ? -10.643 6.913 2.869 1.00 97.06 95 ASP A CA 1
ATOM 772 C C . ASP A 1 95 ? -10.932 6.290 4.255 1.00 97.06 95 ASP A C 1
ATOM 774 O O . ASP A 1 95 ? -11.262 7.045 5.171 1.00 97.06 95 ASP A O 1
ATOM 778 N N . PRO A 1 96 ? -10.793 4.963 4.490 1.00 96.69 96 PRO A N 1
ATOM 779 C CA . PRO A 1 96 ? -11.071 4.373 5.801 1.00 96.69 96 PRO A CA 1
ATOM 780 C C . PRO A 1 96 ? -10.121 4.810 6.923 1.00 96.69 96 PRO A C 1
ATOM 782 O O . PRO A 1 96 ? -10.459 4.608 8.095 1.00 96.69 96 PRO A O 1
ATOM 785 N N . PHE A 1 97 ? -8.932 5.306 6.578 1.00 98.25 97 PHE A N 1
ATOM 786 C CA . PHE A 1 97 ? -7.818 5.525 7.501 1.00 98.25 97 PHE A CA 1
ATOM 787 C C . PHE A 1 97 ? -7.365 6.982 7.570 1.00 98.25 97 PHE A C 1
ATOM 789 O O . PHE A 1 97 ? -6.457 7.284 8.343 1.00 98.25 97 PHE A O 1
ATOM 796 N N . ILE A 1 98 ? -7.977 7.872 6.780 1.00 98.00 98 ILE A N 1
ATOM 797 C CA . ILE A 1 98 ? -7.629 9.293 6.754 1.00 98.00 98 ILE A CA 1
ATOM 798 C C . ILE A 1 98 ? -7.599 9.861 8.181 1.00 98.00 98 ILE A C 1
ATOM 800 O O . ILE A 1 98 ? -8.508 9.603 8.968 1.00 98.00 98 ILE A O 1
ATOM 804 N N . GLU A 1 99 ? -6.535 10.607 8.498 1.00 96.12 99 GLU A N 1
ATOM 805 C CA . GLU A 1 99 ? -6.297 11.269 9.796 1.00 96.12 99 GLU A CA 1
ATOM 806 C C . GLU A 1 99 ? -6.054 10.345 11.005 1.00 96.12 99 GLU A C 1
ATOM 808 O O . GLU A 1 99 ? -5.846 10.846 12.112 1.00 96.12 99 GLU A O 1
ATOM 813 N N . MET A 1 100 ? -5.998 9.018 10.832 1.00 98.38 100 MET A N 1
ATOM 814 C CA . MET A 1 100 ? -5.560 8.131 11.917 1.00 98.38 100 MET A CA 1
ATOM 815 C C . MET A 1 100 ? -4.108 8.405 12.311 1.00 98.38 100 MET A C 1
ATOM 817 O O . MET A 1 100 ? -3.242 8.623 11.465 1.00 98.38 100 MET A O 1
ATOM 821 N N . SER A 1 101 ? -3.826 8.305 13.606 1.00 97.88 101 SER A N 1
ATOM 822 C CA . SER A 1 101 ? -2.464 8.227 14.135 1.00 97.88 101 SER A CA 1
ATOM 823 C C . SER A 1 101 ? -1.787 6.890 13.781 1.00 97.88 101 SER A C 1
ATOM 825 O O . SER A 1 101 ? -2.480 5.912 13.474 1.00 97.88 101 SER A O 1
ATOM 827 N N . PRO A 1 102 ? -0.443 6.780 13.886 1.00 96.25 102 PRO A N 1
ATOM 828 C CA . PRO A 1 102 ? 0.258 5.519 13.631 1.00 96.25 102 PRO A CA 1
ATOM 829 C C . PRO A 1 102 ? -0.265 4.379 14.501 1.00 96.25 102 PRO A C 1
ATOM 831 O O . PRO A 1 102 ? -0.529 3.293 14.003 1.00 96.25 102 PRO A O 1
ATOM 834 N N . SER A 1 103 ? -0.513 4.650 15.785 1.00 97.38 103 SER A N 1
ATOM 835 C CA . SER A 1 103 ? -1.030 3.653 16.723 1.00 97.38 103 SER A CA 1
ATOM 836 C C . SER A 1 103 ? -2.446 3.180 16.394 1.00 97.38 103 SER A C 1
ATOM 838 O O . SER A 1 103 ? -2.749 2.005 16.579 1.00 97.38 103 SER A O 1
ATOM 840 N N . GLU A 1 104 ? -3.322 4.068 15.915 1.00 98.19 104 GLU A N 1
ATOM 841 C CA . GLU A 1 104 ? -4.680 3.681 15.509 1.00 98.19 104 GLU A CA 1
ATOM 842 C C . GLU A 1 104 ? -4.647 2.830 14.243 1.00 98.19 104 GLU A C 1
ATOM 844 O O . GLU A 1 104 ? -5.344 1.819 14.165 1.00 98.19 104 GLU A O 1
ATOM 849 N N . TYR A 1 105 ? -3.802 3.209 13.282 1.00 98.25 105 TYR A N 1
ATOM 850 C CA . TYR A 1 105 ? -3.609 2.447 12.057 1.00 98.25 105 TYR A CA 1
ATOM 851 C C . TYR A 1 105 ? -3.009 1.061 12.329 1.00 98.25 105 TYR A C 1
ATOM 853 O O . TYR A 1 105 ? -3.517 0.058 11.822 1.00 98.25 105 TYR A O 1
ATOM 861 N N . ASP A 1 106 ? -1.987 0.977 13.181 1.00 97.50 106 ASP A N 1
ATOM 862 C CA . ASP A 1 106 ? -1.382 -0.291 13.594 1.00 97.50 106 ASP A CA 1
ATOM 863 C C . ASP A 1 106 ? -2.422 -1.200 14.262 1.00 97.50 106 ASP A C 1
ATOM 865 O O . ASP A 1 106 ? -2.532 -2.381 13.921 1.00 97.50 106 ASP A O 1
ATOM 869 N N . GLN A 1 107 ? -3.251 -0.643 15.152 1.00 98.00 107 GLN A N 1
ATOM 870 C CA . GLN A 1 107 ? -4.287 -1.394 15.862 1.00 98.00 107 GLN A CA 1
ATOM 871 C C . GLN A 1 107 ? -5.293 -2.067 14.914 1.00 98.00 107 GLN A C 1
ATOM 873 O O . GLN A 1 107 ? -5.771 -3.159 15.219 1.00 98.00 107 GLN A O 1
ATOM 878 N N . VAL A 1 108 ? -5.610 -1.437 13.777 1.00 98.00 108 VAL A N 1
ATOM 879 C CA . VAL A 1 108 ? -6.609 -1.937 12.813 1.00 98.00 108 VAL A CA 1
ATOM 880 C C . VAL A 1 108 ? -6.006 -2.672 11.613 1.00 98.00 108 VAL A C 1
ATOM 882 O O . VAL A 1 108 ? -6.750 -3.091 10.725 1.00 98.00 108 VAL A O 1
ATOM 885 N N . THR A 1 109 ? -4.683 -2.842 11.555 1.00 97.81 109 THR A N 1
ATOM 886 C CA . THR A 1 109 ? -4.013 -3.526 10.433 1.00 97.81 109 THR A CA 1
ATOM 887 C C . THR A 1 109 ? -3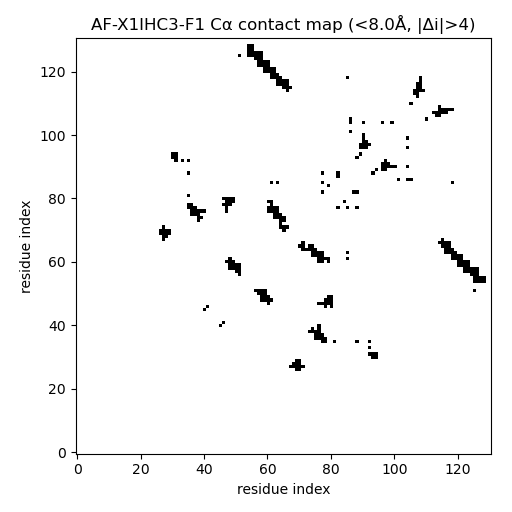.075 -4.652 10.857 1.00 97.81 109 THR A C 1
ATOM 889 O O . THR A 1 109 ? -2.999 -5.659 10.151 1.00 97.81 109 THR A O 1
ATOM 892 N N . LEU A 1 110 ? -2.403 -4.535 12.007 1.00 96.62 110 LEU A N 1
ATOM 893 C CA . LEU A 1 110 ? -1.394 -5.498 12.468 1.00 96.62 110 LEU A CA 1
ATOM 894 C C . LEU A 1 110 ? -1.943 -6.580 13.410 1.00 96.62 110 LEU A C 1
ATOM 896 O O . LEU A 1 110 ? -1.229 -7.535 13.719 1.00 96.62 110 LEU A O 1
ATOM 900 N N . TYR A 1 111 ? -3.198 -6.460 13.851 1.00 96.06 111 TYR A N 1
ATOM 901 C CA . TYR A 1 111 ? -3.850 -7.407 14.758 1.00 96.06 111 TYR A CA 1
ATOM 902 C C . TYR A 1 111 ? -5.154 -7.939 14.161 1.00 96.06 111 TYR A C 1
ATOM 904 O O . TYR A 1 111 ? -5.872 -7.213 13.482 1.00 96.06 111 TYR A O 1
ATOM 912 N N . GLU A 1 112 ? -5.472 -9.206 14.446 1.00 94.44 112 GLU A N 1
ATOM 913 C CA . GLU A 1 112 ? -6.675 -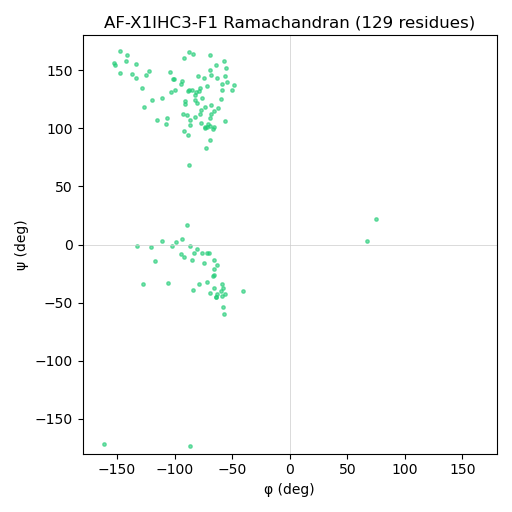9.887 13.939 1.00 94.44 112 GLU A CA 1
ATOM 914 C C . GLU A 1 112 ? -7.968 -9.233 14.450 1.00 94.44 112 GLU A C 1
ATOM 916 O O . GLU A 1 112 ? -8.927 -9.030 13.701 1.00 94.44 112 GLU A O 1
ATOM 921 N N . GLN A 1 113 ? -8.006 -8.880 15.738 1.00 96.19 113 GLN A N 1
ATOM 922 C CA . GLN A 1 113 ? -9.203 -8.314 16.342 1.00 96.19 113 GLN A CA 1
ATOM 923 C C . GLN A 1 113 ? -9.481 -6.915 15.786 1.00 96.19 113 GLN A C 1
ATOM 925 O O . GLN A 1 113 ? -8.772 -5.959 16.089 1.00 96.19 113 GLN A O 1
ATOM 930 N N . GLY A 1 114 ? -10.573 -6.794 15.030 1.00 95.50 114 GLY A N 1
ATOM 931 C CA . GLY A 1 114 ? -10.976 -5.524 14.429 1.00 95.50 114 GLY A CA 1
ATOM 932 C C . GLY A 1 114 ? -10.123 -5.121 13.225 1.00 95.50 114 GLY A C 1
ATOM 933 O O . GLY A 1 114 ? -10.080 -3.935 12.903 1.00 95.50 114 GLY A O 1
ATOM 934 N N . GLN A 1 115 ? -9.455 -6.079 12.569 1.00 97.81 115 GLN A N 1
ATOM 935 C CA . GLN A 1 115 ? -8.683 -5.821 11.357 1.00 97.81 115 GLN A CA 1
ATOM 936 C C . GLN A 1 115 ? -9.575 -5.234 10.255 1.00 97.81 115 GLN A C 1
ATOM 938 O O . GLN A 1 115 ? -10.660 -5.740 9.971 1.00 97.81 115 GLN A O 1
ATOM 943 N N . ARG A 1 116 ? -9.105 -4.162 9.617 1.00 98.06 116 ARG A N 1
ATOM 944 C CA . ARG A 1 116 ? -9.817 -3.437 8.549 1.00 98.06 116 ARG A CA 1
ATOM 945 C C . ARG A 1 116 ? -9.089 -3.478 7.209 1.00 98.06 116 ARG A C 1
ATOM 947 O O . ARG A 1 116 ? -9.683 -3.149 6.184 1.00 98.06 116 ARG A O 1
ATOM 954 N N . ALA A 1 117 ? -7.821 -3.877 7.207 1.00 98.19 117 ALA A N 1
ATOM 955 C CA . ALA A 1 117 ? -7.039 -4.065 5.997 1.00 98.19 117 ALA A CA 1
ATOM 956 C C . ALA A 1 117 ? -5.940 -5.115 6.175 1.00 98.19 117 ALA A C 1
ATOM 958 O O . ALA A 1 117 ? -5.430 -5.321 7.276 1.00 98.19 117 ALA A O 1
ATOM 959 N N . ILE A 1 118 ? -5.554 -5.727 5.058 1.00 97.94 118 ILE A N 1
ATOM 960 C CA . ILE A 1 118 ? -4.395 -6.614 4.944 1.00 97.94 118 ILE A CA 1
ATOM 961 C C . ILE A 1 118 ? -3.266 -5.836 4.271 1.00 97.94 118 ILE A C 1
ATOM 963 O O . ILE A 1 118 ? -3.470 -5.227 3.219 1.00 97.94 118 ILE A O 1
ATOM 967 N N . LEU A 1 119 ? -2.073 -5.883 4.862 1.00 98.31 119 LEU A N 1
ATOM 968 C CA . LEU A 1 119 ? -0.864 -5.273 4.311 1.00 98.31 119 LEU A CA 1
ATOM 969 C C . LEU A 1 119 ? 0.007 -6.342 3.659 1.00 98.31 119 LEU A C 1
ATOM 971 O O . LEU A 1 119 ? 0.146 -7.449 4.179 1.00 98.31 119 LEU A O 1
ATOM 975 N N . GLY A 1 120 ? 0.635 -6.003 2.540 1.00 97.94 120 GLY A N 1
ATOM 976 C CA . GLY A 1 120 ? 1.548 -6.918 1.870 1.00 97.94 120 GLY A CA 1
ATOM 977 C C . GLY A 1 120 ? 2.489 -6.231 0.896 1.00 97.94 120 GLY A C 1
ATOM 978 O O . GLY A 1 120 ? 2.545 -4.999 0.799 1.00 97.94 120 GLY A O 1
ATOM 979 N N 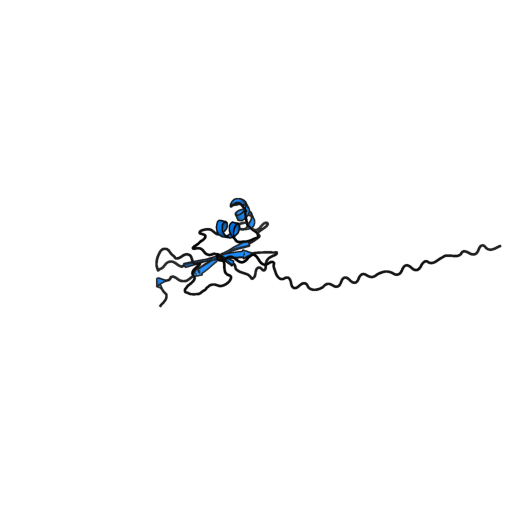. ALA A 1 121 ? 3.214 -7.058 0.149 1.00 98.00 121 ALA A N 1
ATOM 980 C CA . ALA A 1 121 ? 3.991 -6.633 -1.000 1.00 98.00 121 ALA A CA 1
ATOM 981 C C . ALA A 1 121 ? 4.030 -7.734 -2.066 1.00 98.00 121 ALA A C 1
ATOM 983 O O . ALA A 1 121 ? 4.051 -8.921 -1.740 1.00 98.00 121 ALA A O 1
ATOM 984 N N . VAL A 1 122 ? 4.081 -7.333 -3.336 1.00 97.44 122 VAL A N 1
ATOM 985 C CA . VAL A 1 122 ? 4.451 -8.220 -4.445 1.00 97.44 122 VAL A CA 1
ATOM 986 C C . VAL A 1 122 ? 5.955 -8.117 -4.644 1.00 97.44 122 VAL A C 1
ATOM 988 O O . VAL A 1 122 ? 6.474 -7.023 -4.858 1.00 97.44 122 VAL A O 1
ATOM 991 N N . ILE A 1 123 ? 6.644 -9.254 -4.576 1.00 95.75 123 ILE A N 1
ATOM 992 C CA . ILE A 1 123 ? 8.081 -9.341 -4.839 1.00 95.75 123 ILE A CA 1
ATOM 993 C C . ILE A 1 123 ? 8.305 -9.432 -6.345 1.00 95.75 123 ILE A C 1
ATOM 995 O O . ILE A 1 123 ? 7.702 -10.262 -7.026 1.00 95.75 123 ILE A O 1
ATOM 999 N N . MET A 1 124 ? 9.180 -8.574 -6.852 1.00 92.12 124 MET A N 1
ATOM 1000 C CA . MET A 1 124 ? 9.610 -8.551 -8.239 1.00 92.12 124 MET A CA 1
ATOM 1001 C C . MET A 1 124 ? 11.014 -9.162 -8.349 1.00 92.12 124 MET A C 1
ATOM 1003 O O . MET A 1 124 ? 11.819 -9.068 -7.420 1.00 92.12 124 MET A O 1
ATOM 1007 N N . PRO A 1 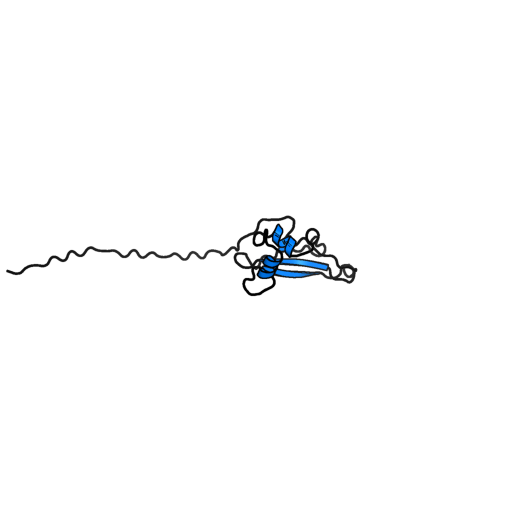125 ? 11.327 -9.815 -9.474 1.00 89.38 125 PRO A N 1
ATOM 1008 C CA . PRO A 1 125 ? 12.653 -10.366 -9.702 1.00 89.38 125 PRO A CA 1
ATOM 1009 C C . PRO A 1 125 ? 13.727 -9.262 -9.782 1.00 89.38 125 PRO A C 1
ATOM 1011 O O . PRO A 1 125 ? 13.410 -8.137 -10.176 1.00 89.38 125 PRO A O 1
ATOM 1014 N N . PRO A 1 126 ? 14.997 -9.578 -9.462 1.00 85.56 126 PRO A N 1
ATOM 1015 C CA . PRO A 1 126 ? 16.090 -8.617 -9.549 1.00 85.56 126 PRO A CA 1
ATOM 1016 C C . PRO A 1 126 ? 16.278 -8.059 -10.960 1.00 85.56 126 PRO A C 1
ATOM 1018 O O . PRO A 1 126 ? 16.253 -8.791 -11.955 1.00 85.56 126 PRO A O 1
ATOM 1021 N N . THR A 1 127 ? 16.528 -6.755 -11.038 1.00 74.31 127 THR A N 1
ATOM 1022 C CA . THR A 1 127 ? 16.688 -6.033 -12.310 1.00 74.31 127 THR A CA 1
ATOM 1023 C C . THR A 1 127 ? 17.940 -6.452 -13.081 1.00 74.31 127 THR A C 1
ATOM 1025 O O . THR A 1 127 ? 17.937 -6.413 -14.308 1.00 74.31 127 THR A O 1
ATOM 1028 N N . GLY A 1 128 ? 18.988 -6.928 -12.398 1.00 68.19 128 GLY A N 1
ATOM 1029 C CA . GLY A 1 128 ? 20.221 -7.413 -13.027 1.00 68.19 128 GLY A CA 1
ATOM 1030 C C . GLY A 1 128 ? 20.095 -8.757 -13.751 1.00 68.19 128 GLY A C 1
ATOM 1031 O O . GLY A 1 128 ? 21.053 -9.186 -14.391 1.00 68.19 128 GLY A O 1
ATOM 1032 N N . CYS A 1 129 ? 18.951 -9.440 -13.637 1.00 62.47 129 CYS A N 1
ATOM 1033 C CA . CYS A 1 129 ? 18.725 -10.770 -14.209 1.00 62.47 129 CYS A CA 1
ATOM 1034 C C . CYS A 1 129 ? 17.720 -10.783 -15.375 1.00 62.47 129 CYS A C 1
ATOM 1036 O O . CYS A 1 129 ? 17.411 -11.863 -15.881 1.00 62.47 129 CYS A O 1
ATOM 1038 N N . TYR A 1 130 ? 17.207 -9.622 -15.796 1.00 56.81 130 TYR A N 1
ATOM 1039 C CA . TYR A 1 130 ? 16.333 -9.501 -16.968 1.00 56.81 130 TYR A CA 1
ATOM 1040 C C . TYR A 1 130 ? 17.139 -9.157 -18.233 1.00 56.81 130 TYR A C 1
ATOM 1042 O O . TYR A 1 130 ? 18.092 -8.382 -18.131 1.00 56.81 130 TYR A O 1
ATOM 1050 N N . PRO A 1 131 ? 16.802 -9.744 -19.402 1.00 55.25 131 PRO A N 1
ATOM 1051 C CA . PRO A 1 131 ? 17.410 -9.377 -20.681 1.00 55.25 131 PRO A CA 1
ATOM 1052 C C . PRO A 1 131 ? 17.049 -7.954 -21.122 1.00 55.25 131 PRO A C 1
ATOM 1054 O O . PRO A 1 131 ? 15.953 -7.470 -20.751 1.00 55.25 131 PRO A O 1
#

Foldseek 3Di:
DDDDDDDDDDDDDDDDDDPPPDPPPLAADDFDDDPFKDQDADPPPGQQWDADPDLQDWIKWKWKAFDPSHDSVGIITGRCVVPVDPLVRCCPGPVVRPPPDPVRQCVQEVDPVNNGMDIDMDIGGGNNPDD

Radius of gyration: 28.1 Å; Cα contacts (8 Å, |Δi|>4): 186; chains: 1; bounding box: 110×26×48 Å

Nearest PDB structures (foldseek):
  6ydw-assembly1_Bl  TM=1.527E-01  e=2.424E+00  Sus scrofa
  6z1p-assembly1_AL  TM=2.415E-01  e=9.812E+00  Tetrahymena thermophila SB210
  6gb2-assembly1_Bl  TM=1.366E-01  e=6.289E+00  Sus scrofa

Sequence (131 aa):
MSRRTNLNISRVAPFFLLAVLTPSLVFGQTIKPSPYWKNEIAFPNEPFRVVGTSASDPDWVKLTILLEPYDPNTVYFQDSQAYTFHYHFATEVLDPFIEMSPSEYDQVTLYEQGQRAILGAVIMPPTGCYP

pLDDT: mean 85.6, std 18.69, range [41.62, 98.69]

Organism: NCBI:txid412755

Secondary structure (DSSP, 8-state):
--------------------------PPBPPPP-TTEESS--SS--TTPBPPSSTTSPEEEEEEEE-TTB-TT-EEEE-TTT-SSHHHHHHHH-GGGTT--HHHHHHHHSSSTT--EEEEEEEEPPGGG--

Mean predicted aligned error: 10.68 Å

Solvent-accessible surface area (backbone atoms only — not comparable to full-atom values): 8186 Å² total; per-residue (Å²): 137,87,85,82,84,84,83,83,82,79,85,79,79,83,83,79,82,78,82,78,82,70,83,72,81,82,71,38,58,80,70,70,89,50,98,58,48,43,74,73,86,48,82,89,78,44,82,32,36,44,76,40,97,44,53,82,33,51,25,33,32,43,34,40,27,41,34,81,72,29,43,66,88,49,48,39,36,37,29,38,78,85,30,90,47,71,61,65,43,35,26,72,60,36,71,96,37,52,80,50,51,70,67,58,49,44,50,28,44,79,37,81,76,73,48,44,36,49,76,52,64,52,81,40,75,28,71,67,76,59,135